Protein AF-X1UXB8-F1 (afdb_monomer_lite)

Sequence (138 aa):
AEVEKIQAKAIVIGASMRDEVSLEVIVKLAKKKTILAADVQSFIRVNDNGKLIPKEWPEKQSILSHLDILKTDAVEAELLFGKCDLYTAAKKMHDLGPQEVVITHRDGLLVYADGNFYEEKFFPKEIIGRSGRGDTCI

Foldseek 3Di:
DVCQPDDDQEDEAEDQEEPPQDPVNLVNVLPDNHAYEYELNHAQWDDDPNDTDGDDHPCLLVRLQSHQEYEYEPVSLCVHPNDDDPVVSQVVSVVSHHQKYWYDYDFWIWIDHPNDIDTDGDDDPDDPPPPCPRVVVD

pLDDT: mean 94.64, std 4.27, range [61.22, 98.75]

InterPro domains:
  IPR011611 Carbohydrate kinase PfkB [PF00294] (39-136)
  IPR029056 Ribokinase-like [G3DSA:3.40.1190.20] (1-138)
  IPR029056 Ribokinase-like [SSF53613] (7-137)

Secondary structure (DSSP, 8-state):
-TTTT---SEEEE--SSTTSS-HHHHHHHHTSSSEEEEETHHHHEEEETTEEEE---TTHHHHHTT-SEEEEEHHHHHHHH-S--HHHHHHHHHTTS-SEEEEE-SSEEEEEETTEEEEEE---SSSS--TTHHHHH-

Organism: NCBI:txid412755

Radius of gyration: 15.04 Å; chains: 1; bounding box: 36×34×43 Å

Structure (mmCIF, N/CA/C/O backbone):
data_AF-X1UXB8-F1
#
_entry.id   AF-X1UXB8-F1
#
loop_
_atom_site.group_PDB
_atom_site.id
_atom_site.type_symbol
_atom_site.label_atom_id
_atom_site.label_alt_id
_atom_site.label_comp_id
_atom_site.label_asym_id
_atom_site.label_entity_id
_atom_site.label_seq_id
_atom_site.pdbx_PDB_ins_code
_atom_site.Cartn_x
_atom_site.Cartn_y
_atom_site.Cartn_z
_atom_site.occupancy
_atom_site.B_iso_or_equiv
_atom_site.auth_seq_id
_atom_site.auth_comp_id
_atom_site.auth_asym_id
_atom_site.auth_atom_id
_atom_site.pdbx_PDB_model_num
ATOM 1 N N . ALA A 1 1 ? -11.473 17.453 16.205 1.00 61.22 1 ALA A N 1
ATOM 2 C CA . ALA A 1 1 ? -10.171 17.053 15.604 1.00 61.22 1 ALA A CA 1
ATOM 3 C C . ALA A 1 1 ? -10.265 17.084 14.074 1.00 61.22 1 ALA A C 1
ATOM 5 O O . ALA A 1 1 ? -11.371 16.929 13.575 1.00 61.22 1 ALA A O 1
ATOM 6 N N . GLU A 1 2 ? -9.166 17.293 13.336 1.00 79.94 2 GLU A N 1
ATOM 7 C CA . GLU A 1 2 ? -9.147 17.625 11.886 1.00 79.94 2 GLU A CA 1
ATOM 8 C C . GLU A 1 2 ? -10.072 16.778 10.992 1.00 79.94 2 GLU A C 1
ATOM 10 O O . GLU A 1 2 ? -10.748 17.320 10.124 1.00 79.94 2 GLU A O 1
ATOM 15 N N . VAL A 1 3 ? -10.189 15.471 11.252 1.00 92.12 3 VAL A N 1
ATOM 16 C CA . VAL A 1 3 ? -10.997 14.537 10.439 1.00 92.12 3 VAL A CA 1
ATOM 17 C C . VAL A 1 3 ? -12.364 14.175 11.035 1.00 92.12 3 VAL A C 1
ATOM 19 O O . VAL A 1 3 ? -13.089 13.329 10.513 1.00 92.12 3 VAL A O 1
ATOM 22 N N . GLU A 1 4 ? -12.748 14.790 12.151 1.00 90.19 4 GLU A N 1
ATOM 23 C CA . GLU A 1 4 ? -13.942 14.407 12.915 1.00 90.19 4 GLU A CA 1
ATOM 24 C C . GLU A 1 4 ? -15.227 14.551 12.095 1.00 90.19 4 GLU A C 1
ATOM 26 O O . GLU A 1 4 ? -16.044 13.628 12.063 1.00 90.19 4 GLU A O 1
ATOM 31 N N . LYS A 1 5 ? -15.353 15.659 11.360 1.00 93.75 5 LYS A N 1
ATOM 32 C CA . LYS A 1 5 ? -16.526 15.973 10.533 1.00 93.75 5 LYS A CA 1
ATOM 33 C C . LYS A 1 5 ? -16.502 15.315 9.148 1.00 93.75 5 LYS A C 1
ATOM 35 O O . LYS A 1 5 ? -17.479 15.439 8.419 1.00 93.75 5 LYS A O 1
ATOM 40 N N . ILE A 1 6 ? -15.423 14.616 8.783 1.00 93.81 6 ILE A N 1
ATOM 41 C CA . ILE A 1 6 ? -15.340 13.919 7.495 1.00 93.81 6 ILE A CA 1
ATOM 42 C C . ILE A 1 6 ? -16.280 12.712 7.517 1.00 93.81 6 ILE A C 1
ATOM 44 O O . ILE A 1 6 ? -16.225 11.875 8.427 1.00 93.81 6 ILE A O 1
ATOM 48 N N . GLN A 1 7 ? -17.136 12.637 6.500 1.00 94.38 7 GLN A N 1
ATOM 49 C CA . GLN A 1 7 ? -18.017 11.511 6.219 1.00 94.38 7 GLN A CA 1
ATOM 50 C C . GLN A 1 7 ? -17.860 11.137 4.748 1.00 94.38 7 GLN A C 1
ATOM 52 O O . GLN A 1 7 ? -18.127 11.947 3.864 1.00 94.38 7 GLN A O 1
ATOM 57 N N . ALA A 1 8 ? -17.417 9.913 4.499 1.00 96.88 8 ALA A N 1
ATOM 58 C CA . ALA A 1 8 ? -17.260 9.362 3.165 1.00 96.88 8 ALA A CA 1
ATOM 59 C C . ALA A 1 8 ? -17.489 7.849 3.221 1.00 96.88 8 ALA A C 1
ATOM 61 O O . ALA A 1 8 ? -17.392 7.243 4.288 1.00 96.88 8 ALA A O 1
ATOM 62 N N . LYS A 1 9 ? -17.821 7.252 2.072 1.00 97.81 9 LYS A N 1
ATOM 63 C CA . LYS A 1 9 ? -17.899 5.788 1.942 1.00 97.81 9 LYS A CA 1
ATOM 64 C C . LYS A 1 9 ? -16.512 5.153 1.858 1.00 97.81 9 LYS A C 1
ATOM 66 O O . LYS A 1 9 ? -16.337 4.033 2.323 1.00 97.81 9 LYS A O 1
ATOM 71 N N . ALA A 1 10 ? -15.568 5.870 1.256 1.00 97.75 10 ALA A N 1
ATOM 72 C CA . ALA A 1 10 ? -14.177 5.484 1.113 1.00 97.75 10 ALA A CA 1
ATOM 73 C C . ALA A 1 10 ? -13.287 6.714 1.319 1.00 97.75 10 ALA A C 1
ATOM 75 O O . ALA A 1 10 ? -13.676 7.831 0.962 1.00 97.75 10 ALA A O 1
ATOM 76 N N . ILE A 1 11 ? -12.112 6.506 1.903 1.00 97.75 11 ILE A N 1
ATOM 77 C CA . ILE A 1 11 ? -11.088 7.524 2.131 1.00 97.75 11 ILE A CA 1
ATOM 78 C C . ILE A 1 11 ? -9.751 6.931 1.703 1.00 97.75 11 ILE A C 1
ATOM 80 O O . ILE A 1 11 ? -9.406 5.830 2.125 1.00 97.75 11 ILE A O 1
ATOM 84 N N . VAL A 1 12 ? -9.001 7.677 0.894 1.00 97.56 12 VAL A N 1
ATOM 85 C CA . VAL A 1 12 ? -7.673 7.280 0.420 1.00 97.56 12 VAL A CA 1
ATOM 86 C C . VAL A 1 12 ? -6.617 8.166 1.070 1.00 97.56 12 VAL A C 1
ATOM 88 O O . VAL A 1 12 ? -6.668 9.392 0.962 1.00 97.56 12 VAL A O 1
ATOM 91 N N . ILE A 1 13 ? -5.650 7.543 1.739 1.00 96.62 13 ILE A N 1
ATOM 92 C CA . ILE A 1 13 ? -4.433 8.186 2.231 1.00 96.62 13 ILE A CA 1
ATOM 93 C C . ILE A 1 13 ? -3.374 8.075 1.127 1.00 96.62 13 ILE A C 1
ATOM 95 O O . ILE A 1 13 ? -2.689 7.061 1.003 1.00 96.62 13 ILE A O 1
ATOM 99 N N . GLY A 1 14 ? -3.276 9.117 0.301 1.00 94.81 14 GLY A N 1
ATOM 100 C CA . GLY A 1 14 ? -2.289 9.241 -0.778 1.00 94.81 14 GLY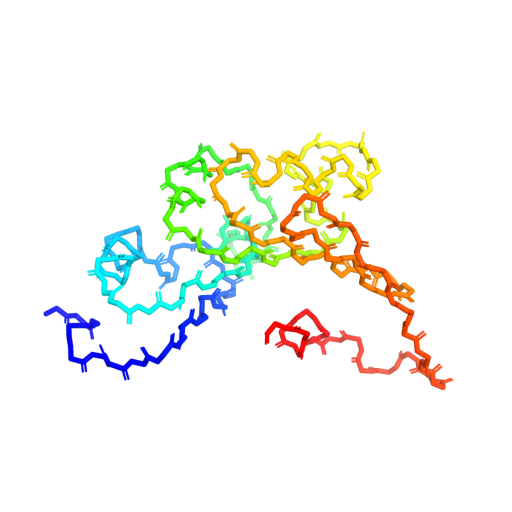 A CA 1
ATOM 101 C C . GLY A 1 14 ? -1.250 10.316 -0.468 1.00 94.81 14 GLY A C 1
ATOM 102 O O . GLY A 1 14 ? -1.154 11.308 -1.185 1.00 94.81 14 GLY A O 1
ATOM 103 N N . ALA A 1 15 ? -0.532 10.174 0.647 1.00 94.88 15 ALA A N 1
ATOM 104 C CA . ALA A 1 15 ? 0.493 11.135 1.032 1.00 94.88 15 ALA A CA 1
ATOM 105 C C . ALA A 1 15 ? 1.747 11.009 0.146 1.00 94.88 15 ALA A C 1
ATOM 107 O O . ALA A 1 15 ? 2.102 9.942 -0.363 1.00 94.88 15 ALA A O 1
ATOM 108 N N . SER A 1 16 ? 2.450 12.125 -0.024 1.00 93.06 16 SER A N 1
ATOM 109 C CA . SER A 1 16 ? 3.713 12.185 -0.761 1.00 93.06 16 SER A CA 1
ATOM 110 C C . SER A 1 16 ? 4.887 11.641 0.056 1.00 93.06 16 SER A C 1
ATOM 112 O O . SER A 1 16 ? 5.874 11.170 -0.520 1.00 93.06 16 SER A O 1
ATOM 114 N N . MET A 1 17 ? 4.796 11.711 1.388 1.00 93.75 17 MET A N 1
ATOM 115 C CA . MET A 1 17 ? 5.826 11.235 2.311 1.00 93.75 17 MET A CA 1
ATOM 116 C C . MET A 1 17 ? 5.264 10.871 3.694 1.00 93.75 17 MET A C 1
ATOM 118 O O . MET A 1 17 ? 4.171 11.290 4.075 1.00 93.75 17 MET A O 1
ATOM 122 N N . ARG A 1 18 ? 6.063 10.120 4.459 1.00 93.19 18 ARG A N 1
ATOM 123 C CA . ARG A 1 18 ? 5.842 9.792 5.871 1.00 93.19 18 ARG A CA 1
ATOM 124 C C . ARG A 1 18 ? 5.621 11.066 6.684 1.00 93.19 18 ARG A C 1
ATOM 126 O O . ARG A 1 18 ? 6.233 12.097 6.416 1.00 93.19 18 ARG A O 1
ATOM 133 N N . ASP A 1 19 ? 4.759 10.948 7.687 1.00 89.56 19 ASP A N 1
ATOM 134 C CA . ASP A 1 19 ? 4.391 11.989 8.652 1.00 89.56 19 ASP A CA 1
ATOM 135 C C . ASP A 1 19 ? 3.504 13.127 8.110 1.00 89.56 19 ASP A C 1
ATOM 137 O O . ASP A 1 19 ? 3.054 13.956 8.899 1.00 89.56 19 ASP A O 1
ATOM 141 N N . GLU A 1 20 ? 3.140 13.137 6.817 1.00 94.50 20 GLU A N 1
ATOM 142 C CA . GLU A 1 20 ? 2.085 14.039 6.308 1.00 94.50 20 GLU A CA 1
ATOM 143 C C . GLU A 1 20 ? 0.700 13.695 6.875 1.00 94.50 20 GLU A C 1
ATOM 145 O O . GLU A 1 20 ? -0.126 14.581 7.091 1.00 94.50 20 GLU A O 1
ATOM 150 N N . VAL A 1 21 ? 0.447 12.410 7.147 1.00 94.00 21 VAL A N 1
ATOM 151 C CA . VAL A 1 21 ? -0.763 11.931 7.826 1.00 94.00 21 VAL A CA 1
ATOM 152 C C . VAL A 1 21 ? -0.347 11.129 9.051 1.00 94.00 21 VAL A C 1
ATOM 154 O O . VAL A 1 21 ? 0.259 10.064 8.941 1.00 94.00 21 VAL A O 1
ATOM 157 N N . SER A 1 22 ? -0.668 11.643 10.239 1.00 91.62 22 SER A N 1
ATOM 158 C CA . SER A 1 22 ? -0.260 11.020 11.499 1.00 91.62 22 SER A CA 1
ATOM 159 C C . SER A 1 22 ? -1.029 9.727 11.788 1.00 91.62 22 SER A C 1
ATOM 161 O O . SER A 1 22 ? -2.198 9.579 11.423 1.00 91.62 22 SER A O 1
ATOM 163 N N . LEU A 1 23 ? -0.412 8.811 12.544 1.00 90.19 23 LEU A N 1
ATOM 164 C CA . LEU A 1 23 ? -1.076 7.592 13.023 1.00 90.19 23 LEU A CA 1
ATOM 165 C C . LEU A 1 23 ? -2.376 7.902 13.785 1.00 90.19 23 LEU A C 1
ATOM 167 O O . LEU A 1 23 ? -3.358 7.179 13.654 1.00 90.19 23 LEU A O 1
ATOM 171 N N . GLU A 1 24 ? -2.419 8.999 14.546 1.00 92.56 24 GLU A N 1
ATOM 172 C CA . GLU A 1 24 ? -3.628 9.419 15.260 1.00 92.56 24 GLU A CA 1
ATOM 173 C C . GLU A 1 24 ? -4.791 9.713 14.297 1.00 92.56 24 GLU A C 1
ATOM 175 O O . GLU A 1 24 ? -5.936 9.345 14.577 1.00 92.56 24 GLU A O 1
ATOM 180 N N . VAL A 1 25 ? -4.511 10.346 13.152 1.00 94.69 25 VAL A N 1
ATOM 181 C CA . VAL A 1 25 ? -5.511 10.587 12.103 1.00 94.69 25 VAL A CA 1
ATOM 182 C C . VAL A 1 25 ? -5.984 9.263 11.509 1.00 94.69 25 VAL A C 1
ATOM 184 O O . VAL A 1 25 ? -7.192 9.043 11.437 1.00 94.69 25 VAL A O 1
ATOM 187 N N . ILE A 1 26 ? -5.064 8.357 11.168 1.00 94.62 26 ILE A N 1
ATOM 188 C CA . ILE A 1 26 ? -5.386 7.034 10.605 1.00 94.62 26 ILE A CA 1
ATOM 189 C C . ILE A 1 26 ? -6.288 6.245 11.562 1.00 94.62 26 ILE A C 1
ATOM 191 O O . ILE A 1 26 ? -7.359 5.789 11.170 1.00 94.62 26 ILE A O 1
ATOM 195 N N . VAL A 1 27 ? -5.930 6.178 12.848 1.00 94.12 27 VAL A N 1
ATOM 196 C CA . VAL A 1 27 ? -6.723 5.499 13.887 1.00 94.12 27 VAL A CA 1
ATOM 197 C C . VAL A 1 27 ? -8.108 6.134 14.050 1.00 94.12 27 VAL A C 1
ATOM 199 O O . VAL A 1 27 ? -9.093 5.434 14.290 1.00 94.12 27 VAL A O 1
ATOM 202 N N . LYS A 1 28 ? -8.228 7.463 13.935 1.00 95.31 28 LYS A N 1
ATOM 203 C CA . LYS A 1 28 ? -9.533 8.146 13.979 1.00 95.31 28 LYS A CA 1
ATOM 204 C C . LYS A 1 28 ? -10.387 7.841 12.751 1.00 95.31 28 LYS A C 1
ATOM 206 O O . LYS A 1 28 ? -11.602 7.713 12.898 1.00 95.31 28 LYS A O 1
ATOM 211 N N . LEU A 1 29 ? -9.778 7.735 11.571 1.00 96.19 29 LEU A N 1
ATOM 212 C CA . LEU A 1 29 ? -10.468 7.365 10.336 1.00 96.19 29 LEU A CA 1
ATOM 213 C C . LEU A 1 29 ? -10.934 5.906 10.373 1.00 96.19 29 LEU A C 1
ATOM 215 O O . LEU A 1 29 ? -12.098 5.654 10.081 1.00 96.19 29 LEU A O 1
ATOM 219 N N . ALA A 1 30 ? -10.093 4.984 10.846 1.00 95.00 30 ALA A N 1
ATOM 220 C CA . ALA A 1 30 ? -10.406 3.556 10.961 1.00 95.00 30 ALA A CA 1
ATOM 221 C C . ALA A 1 30 ? -11.571 3.246 11.924 1.00 95.00 30 ALA A C 1
ATOM 223 O O . ALA A 1 30 ? -12.219 2.212 11.823 1.00 95.00 30 ALA A O 1
ATOM 224 N N . LYS A 1 31 ? -11.885 4.153 12.862 1.00 94.94 31 LYS A N 1
ATOM 225 C CA . LYS A 1 31 ? -13.066 4.041 13.743 1.00 94.94 31 LYS A CA 1
ATOM 226 C C . LYS A 1 31 ? -14.383 4.404 13.053 1.00 94.94 31 LYS A C 1
ATOM 228 O O . LYS A 1 31 ? -15.450 4.217 13.638 1.00 94.94 31 LYS A O 1
ATOM 233 N N . LYS A 1 32 ? -14.334 4.997 11.859 1.00 95.25 32 LYS A N 1
ATOM 234 C CA . LYS A 1 32 ? -15.525 5.373 11.092 1.00 95.25 32 LYS A CA 1
ATOM 235 C C . LYS A 1 32 ? -15.984 4.187 10.250 1.00 95.25 32 LYS A C 1
ATOM 237 O O . LYS A 1 32 ? -15.197 3.341 9.855 1.00 95.25 32 LYS A O 1
ATOM 242 N N . LYS A 1 33 ? -17.273 4.167 9.912 1.00 95.81 33 LYS A N 1
ATOM 243 C CA . LYS A 1 33 ? -17.826 3.222 8.936 1.00 95.81 33 LYS A CA 1
ATOM 244 C C . LYS A 1 33 ? -17.481 3.685 7.512 1.00 95.81 33 LYS A C 1
ATOM 246 O O . LYS A 1 33 ? -18.328 4.261 6.834 1.00 95.81 33 LYS A O 1
ATOM 251 N N . THR A 1 34 ? -16.230 3.487 7.111 1.00 97.12 34 THR A N 1
ATOM 252 C CA . THR A 1 34 ? -15.663 3.839 5.801 1.00 97.12 34 THR A CA 1
ATOM 253 C C . THR A 1 34 ? -14.724 2.728 5.351 1.00 97.12 34 THR A C 1
ATOM 255 O O . THR A 1 34 ? -14.183 2.029 6.197 1.00 97.12 34 THR A O 1
ATOM 258 N N . ILE A 1 35 ? -14.499 2.617 4.046 1.00 98.31 35 ILE A N 1
ATOM 259 C CA . ILE A 1 35 ? -13.326 1.927 3.507 1.00 98.31 35 ILE A CA 1
ATOM 260 C C . ILE A 1 35 ? -12.127 2.860 3.690 1.00 98.31 35 ILE A C 1
ATOM 262 O O . ILE A 1 35 ? -12.223 4.047 3.350 1.00 98.31 35 ILE A O 1
ATOM 266 N N . LEU A 1 36 ? -11.029 2.356 4.239 1.00 98.00 36 LEU A N 1
ATOM 267 C CA . LEU A 1 36 ? -9.783 3.093 4.393 1.00 98.00 36 LEU A CA 1
ATOM 268 C C . LEU A 1 36 ? -8.691 2.463 3.530 1.00 98.00 36 LEU A C 1
ATOM 270 O O . LEU A 1 36 ? -8.229 1.355 3.794 1.00 98.00 36 LEU A O 1
ATOM 274 N N . ALA A 1 37 ? -8.272 3.197 2.505 1.00 98.38 37 ALA A N 1
ATOM 275 C CA . ALA A 1 37 ? -7.191 2.808 1.616 1.00 98.38 37 ALA A CA 1
ATOM 276 C C . ALA A 1 37 ? -5.946 3.660 1.870 1.00 98.38 37 ALA A C 1
ATOM 278 O O . ALA A 1 37 ? -6.054 4.817 2.290 1.00 98.38 37 ALA A O 1
ATOM 279 N N . ALA A 1 38 ? -4.766 3.126 1.571 1.00 97.75 38 ALA A N 1
ATOM 280 C CA . ALA A 1 38 ? -3.545 3.923 1.534 1.00 97.75 38 ALA A CA 1
ATOM 281 C C . ALA A 1 38 ? -2.580 3.452 0.446 1.00 97.75 38 ALA A C 1
ATOM 283 O O . ALA A 1 38 ? -2.543 2.267 0.111 1.00 97.75 38 ALA A O 1
ATOM 284 N N . ASP A 1 39 ? -1.754 4.375 -0.046 1.00 97.44 39 ASP A N 1
ATOM 285 C CA . ASP A 1 39 ? -0.564 4.032 -0.826 1.00 97.44 39 ASP A CA 1
ATOM 286 C C . ASP A 1 39 ? 0.651 3.895 0.113 1.00 97.44 39 ASP A C 1
ATOM 288 O O . ASP A 1 39 ? 0.889 4.766 0.957 1.00 97.44 39 ASP A O 1
ATOM 292 N N . VAL A 1 40 ? 1.427 2.812 -0.030 1.00 96.44 40 VAL A N 1
ATOM 293 C CA . VAL A 1 40 ? 2.683 2.541 0.695 1.00 96.44 40 VAL A CA 1
ATOM 294 C C . VAL A 1 40 ? 3.641 3.731 0.649 1.00 96.44 40 VAL A C 1
ATOM 296 O O . VAL A 1 40 ? 4.346 3.985 1.634 1.00 96.44 40 VAL A O 1
ATOM 299 N N . GLN A 1 41 ? 3.635 4.496 -0.445 1.00 94.88 41 GLN A N 1
ATOM 300 C CA . GLN A 1 41 ? 4.413 5.718 -0.611 1.00 94.88 41 GLN A CA 1
ATOM 301 C C . GLN A 1 41 ? 4.271 6.680 0.580 1.00 94.88 41 GLN A C 1
ATOM 303 O O . GLN A 1 41 ? 5.268 7.261 1.028 1.00 94.88 41 GLN A O 1
ATOM 308 N N . SER A 1 42 ? 3.055 6.772 1.129 1.00 95.25 42 SER A N 1
ATOM 309 C CA . SER A 1 42 ? 2.686 7.590 2.291 1.00 95.25 42 SER A CA 1
ATOM 310 C C . SER A 1 42 ? 3.514 7.283 3.532 1.00 95.25 42 SER A C 1
ATOM 312 O O . SER A 1 42 ? 3.537 8.071 4.470 1.00 95.25 42 SER A O 1
ATOM 314 N N . PHE A 1 43 ? 4.168 6.124 3.568 1.00 95.19 43 PHE A N 1
ATOM 315 C CA . PHE A 1 43 ? 4.862 5.633 4.744 1.00 95.19 43 PHE A CA 1
ATOM 316 C C . PHE A 1 43 ? 6.323 5.319 4.495 1.00 95.19 43 PHE A C 1
ATOM 318 O O . PHE A 1 43 ? 7.084 5.320 5.447 1.00 95.19 43 PHE A O 1
ATOM 325 N N . ILE A 1 44 ? 6.774 5.045 3.274 1.00 94.75 44 ILE A N 1
ATOM 326 C CA . ILE A 1 44 ? 8.184 4.676 3.053 1.00 94.75 44 ILE A CA 1
ATOM 327 C C . ILE A 1 44 ? 9.063 5.854 2.635 1.00 94.75 44 ILE A C 1
ATOM 329 O O . ILE A 1 44 ? 10.275 5.787 2.828 1.00 94.75 44 ILE A O 1
ATOM 333 N N . ARG A 1 45 ? 8.501 6.934 2.077 1.00 95.00 45 ARG A N 1
ATOM 334 C CA . ARG A 1 45 ? 9.291 8.096 1.644 1.00 95.00 45 ARG A CA 1
ATOM 335 C C . ARG A 1 45 ? 9.491 9.053 2.805 1.00 95.00 45 ARG A C 1
ATOM 337 O O . ARG A 1 45 ? 8.527 9.449 3.439 1.00 95.00 45 ARG A O 1
ATOM 344 N N . VAL A 1 46 ? 10.724 9.467 3.055 1.00 94.81 46 VAL A N 1
ATOM 345 C CA . VAL A 1 46 ? 11.045 10.517 4.030 1.00 94.81 46 VAL A CA 1
ATOM 346 C C . VAL A 1 46 ? 11.783 11.652 3.340 1.00 94.81 46 VAL A C 1
ATOM 348 O O . VAL A 1 46 ? 12.513 11.425 2.371 1.00 94.81 46 VAL A O 1
ATOM 351 N N . ASN A 1 47 ? 11.615 12.867 3.851 1.00 94.50 47 ASN A N 1
ATOM 352 C CA . ASN A 1 47 ? 12.400 14.011 3.418 1.00 94.50 47 ASN A CA 1
ATOM 353 C C . ASN A 1 47 ? 13.785 13.975 4.080 1.00 94.50 47 ASN A C 1
ATOM 355 O O . ASN A 1 47 ? 13.912 14.129 5.292 1.00 94.50 47 ASN A O 1
ATOM 359 N N . ASP A 1 48 ? 14.816 13.776 3.267 1.00 94.12 48 ASP A N 1
ATOM 360 C CA . ASP A 1 48 ? 16.218 13.900 3.637 1.00 94.12 48 ASP A CA 1
ATOM 361 C C . ASP A 1 48 ? 16.810 15.113 2.910 1.00 94.12 48 ASP A C 1
ATOM 363 O O . ASP A 1 48 ? 17.158 15.049 1.731 1.00 94.12 48 ASP A O 1
ATOM 367 N N . ASN A 1 49 ? 16.864 16.253 3.604 1.00 93.56 49 ASN A N 1
ATOM 368 C CA . ASN A 1 49 ? 17.434 17.511 3.101 1.00 93.56 49 ASN A CA 1
ATOM 369 C C . ASN A 1 49 ? 16.866 17.973 1.741 1.00 93.56 49 ASN A C 1
ATOM 371 O O . ASN A 1 49 ? 17.601 18.393 0.849 1.00 93.56 49 ASN A O 1
ATOM 375 N N . GLY A 1 50 ? 15.545 17.892 1.571 1.00 92.12 50 GLY A N 1
ATOM 376 C CA . GLY A 1 50 ? 14.839 18.276 0.343 1.00 92.12 50 GLY A CA 1
ATOM 377 C C . GLY A 1 50 ? 14.736 17.156 -0.695 1.00 92.12 50 GLY A C 1
ATOM 378 O O . GLY A 1 50 ? 14.129 17.353 -1.747 1.00 92.12 50 GLY A O 1
ATOM 379 N N . LYS A 1 51 ? 15.291 15.972 -0.412 1.00 93.19 51 LYS A N 1
ATOM 380 C CA . LYS A 1 51 ? 15.188 14.792 -1.270 1.00 93.19 51 LYS A CA 1
ATOM 381 C C . LYS A 1 51 ? 14.297 13.740 -0.624 1.00 93.19 51 LYS A C 1
ATOM 383 O O . LYS A 1 51 ? 14.527 13.327 0.505 1.00 93.19 51 LYS A O 1
ATOM 388 N N . LEU A 1 52 ? 13.312 13.248 -1.371 1.00 93.06 52 LEU A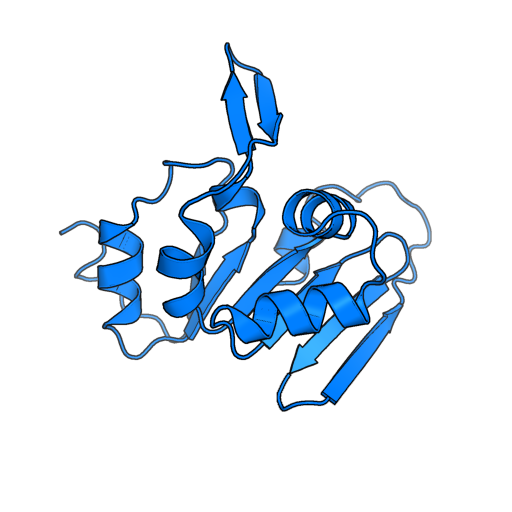 N 1
ATOM 389 C CA . LEU A 1 52 ? 12.503 12.115 -0.930 1.00 93.06 52 LEU A CA 1
ATOM 390 C C . LEU A 1 52 ? 13.269 10.812 -1.157 1.00 93.06 52 LEU A C 1
ATOM 392 O O . LEU A 1 52 ? 13.533 10.441 -2.304 1.00 93.06 52 LEU A O 1
ATOM 396 N N . ILE A 1 53 ? 13.608 10.124 -0.070 1.00 93.94 53 ILE A N 1
ATOM 397 C CA . ILE A 1 53 ? 14.295 8.830 -0.100 1.00 93.94 53 ILE A CA 1
ATOM 398 C C . ILE A 1 53 ? 13.437 7.749 0.565 1.00 93.94 53 ILE A C 1
ATOM 400 O O . ILE A 1 53 ? 12.717 8.051 1.518 1.00 93.94 53 ILE A O 1
ATOM 404 N N . PRO A 1 54 ? 13.495 6.495 0.092 1.00 92.50 54 PRO A N 1
ATOM 405 C CA . PRO A 1 54 ? 12.874 5.390 0.803 1.00 92.50 54 PRO A CA 1
ATOM 406 C C . PRO A 1 54 ? 13.629 5.112 2.110 1.00 92.50 54 PRO A C 1
ATOM 408 O O . PRO A 1 54 ? 14.862 5.106 2.134 1.00 92.50 54 PRO A O 1
ATOM 411 N N . LYS A 1 55 ? 12.897 4.853 3.192 1.00 91.94 55 LYS A N 1
ATOM 412 C CA . LYS A 1 55 ? 13.429 4.347 4.460 1.00 91.94 55 LYS A CA 1
ATOM 413 C C . LYS A 1 55 ? 12.601 3.186 4.978 1.00 91.94 55 LYS A C 1
ATOM 415 O O . LYS A 1 55 ? 11.411 3.071 4.690 1.00 91.94 55 LYS A O 1
ATOM 420 N N . GLU A 1 56 ? 13.248 2.356 5.792 1.00 88.94 56 GLU A N 1
ATOM 421 C CA . GLU A 1 56 ? 12.583 1.283 6.522 1.00 88.94 56 GLU A CA 1
ATOM 422 C C . GLU A 1 56 ? 11.364 1.804 7.282 1.00 88.94 56 GLU A C 1
ATOM 424 O O . GLU A 1 56 ? 11.341 2.940 7.772 1.00 88.94 56 GLU A O 1
ATOM 429 N N . TRP A 1 57 ? 10.343 0.957 7.374 1.00 90.94 57 TRP A N 1
ATOM 430 C CA . TRP A 1 57 ? 9.075 1.266 8.020 1.00 90.94 57 TRP A CA 1
ATOM 431 C C . TRP A 1 57 ? 8.798 0.277 9.163 1.00 90.94 57 TRP A C 1
ATOM 433 O O . TRP A 1 57 ? 8.105 -0.725 8.962 1.00 90.94 57 TRP A O 1
ATOM 443 N N . PRO A 1 58 ? 9.375 0.515 10.355 1.00 86.62 58 PRO A N 1
ATOM 444 C CA . PRO A 1 58 ? 9.171 -0.339 11.523 1.00 86.62 58 PRO A CA 1
ATOM 445 C C . PRO A 1 58 ? 7.705 -0.416 11.968 1.00 86.62 58 PRO A C 1
ATOM 447 O O . PRO A 1 58 ? 7.230 -1.474 12.371 1.00 86.62 58 PRO A O 1
ATOM 450 N N . GLU A 1 59 ? 6.963 0.686 11.850 1.00 87.19 59 GLU A N 1
ATOM 451 C CA . GLU A 1 59 ? 5.582 0.824 12.324 1.00 87.19 59 GLU A CA 1
ATOM 452 C C . GLU A 1 59 ? 4.542 0.207 11.374 1.00 87.19 59 GLU A C 1
ATOM 454 O O . GLU A 1 59 ? 3.339 0.329 11.618 1.00 87.19 59 GLU A O 1
ATOM 459 N N . LYS A 1 60 ? 4.982 -0.466 10.298 1.00 91.62 60 LYS A N 1
ATOM 460 C CA . LYS A 1 60 ? 4.104 -1.002 9.248 1.00 91.62 60 LYS A CA 1
ATOM 461 C C . LYS A 1 60 ? 2.967 -1.855 9.786 1.00 91.62 60 LYS A C 1
ATOM 463 O O . LYS A 1 60 ? 1.831 -1.649 9.390 1.00 91.62 60 LYS A O 1
ATOM 468 N N . GLN A 1 61 ? 3.234 -2.747 10.738 1.00 92.00 61 GLN A N 1
ATOM 469 C CA . GLN A 1 61 ? 2.197 -3.610 11.309 1.00 92.00 61 GLN A CA 1
ATOM 470 C C . GLN A 1 61 ? 1.075 -2.791 11.967 1.00 92.00 61 GLN A C 1
ATOM 472 O O . GLN A 1 61 ? -0.107 -3.042 11.738 1.00 92.00 61 GLN A O 1
ATOM 477 N N . SER A 1 62 ? 1.448 -1.791 12.769 1.00 89.88 62 SER A N 1
ATOM 478 C CA . SER A 1 62 ? 0.497 -0.961 13.509 1.00 89.88 62 SER A CA 1
ATOM 479 C C . SER A 1 62 ? -0.383 -0.133 12.580 1.00 89.88 62 SER A C 1
ATOM 481 O O . SER A 1 62 ? -1.554 0.058 12.872 1.00 89.88 62 SER A O 1
ATOM 483 N N . ILE A 1 63 ? 0.151 0.337 11.451 1.00 92.81 63 ILE A N 1
ATOM 484 C CA . ILE A 1 63 ? -0.623 1.119 10.479 1.00 92.81 63 ILE A CA 1
ATOM 485 C C . ILE A 1 63 ? -1.454 0.214 9.569 1.00 92.81 63 ILE A C 1
ATOM 487 O O . ILE A 1 63 ? -2.642 0.462 9.392 1.00 92.81 63 ILE A O 1
ATOM 491 N N . LEU A 1 64 ? -0.853 -0.836 9.005 1.00 95.12 64 LEU A N 1
ATOM 492 C CA . LEU A 1 64 ? -1.507 -1.699 8.020 1.00 95.12 64 LEU A CA 1
ATOM 493 C C . LEU A 1 64 ? -2.711 -2.445 8.601 1.00 95.12 64 LEU A C 1
ATOM 495 O O . LEU A 1 64 ? -3.700 -2.620 7.899 1.00 95.12 64 LEU A O 1
ATOM 499 N N . SER A 1 65 ? -2.684 -2.784 9.894 1.00 95.50 65 SER A N 1
ATOM 500 C CA . SER A 1 65 ? -3.826 -3.396 10.593 1.00 95.50 65 SER A CA 1
ATOM 501 C C . SER A 1 65 ? -5.078 -2.510 10.688 1.00 95.50 65 SER A C 1
ATOM 503 O O . SER A 1 65 ? -6.136 -2.987 11.095 1.00 95.50 65 SER A O 1
ATOM 505 N N . HIS A 1 66 ? -4.979 -1.229 10.321 1.00 96.31 66 HIS A N 1
ATOM 506 C CA . HIS A 1 66 ? -6.103 -0.294 10.270 1.00 96.31 66 HIS A CA 1
ATOM 507 C C . HIS A 1 66 ? -6.658 -0.055 8.862 1.00 96.31 66 HIS A C 1
ATOM 509 O O . HIS A 1 66 ? -7.638 0.676 8.732 1.00 96.31 66 HIS A O 1
ATOM 515 N N . LEU A 1 67 ? -6.024 -0.599 7.822 1.00 97.69 67 LEU A N 1
ATOM 516 C CA . LEU A 1 67 ? -6.407 -0.362 6.433 1.00 97.69 67 LEU A CA 1
ATOM 517 C C . LEU A 1 67 ? -7.250 -1.517 5.899 1.00 97.69 67 LEU A C 1
ATOM 519 O O . LEU A 1 67 ? -6.990 -2.678 6.204 1.00 97.69 67 LEU A O 1
ATOM 523 N N . ASP A 1 68 ? -8.209 -1.194 5.040 1.00 98.25 68 ASP A N 1
ATOM 524 C CA . ASP A 1 68 ? -8.960 -2.181 4.267 1.00 98.25 68 ASP A CA 1
ATOM 525 C C . ASP A 1 68 ? -8.230 -2.520 2.965 1.00 98.25 68 ASP A C 1
ATOM 527 O O . ASP A 1 68 ? -8.155 -3.686 2.582 1.00 98.25 68 ASP A O 1
ATOM 531 N N . ILE A 1 69 ? -7.657 -1.502 2.312 1.00 98.56 69 ILE A N 1
ATOM 532 C CA . ILE A 1 69 ? -6.989 -1.625 1.013 1.00 98.56 69 ILE A CA 1
ATOM 533 C C . ILE A 1 69 ? -5.582 -1.035 1.107 1.00 98.56 69 ILE A C 1
ATOM 535 O O . ILE A 1 69 ? -5.396 0.103 1.547 1.00 98.56 69 ILE A O 1
ATOM 539 N N . LEU A 1 70 ? -4.580 -1.783 0.652 1.00 98.44 70 LEU A N 1
ATOM 540 C CA . LEU A 1 70 ? -3.216 -1.283 0.515 1.00 98.44 70 LEU A CA 1
ATOM 541 C C . LEU A 1 70 ? -2.781 -1.303 -0.941 1.00 98.44 70 LEU A C 1
ATOM 543 O O . LEU A 1 70 ? -2.775 -2.343 -1.596 1.00 98.44 70 LEU A O 1
ATOM 547 N N . LYS A 1 71 ? -2.331 -0.155 -1.426 1.00 98.50 71 LYS A N 1
ATOM 548 C CA . LYS A 1 71 ? -1.738 -0.009 -2.747 1.00 98.50 71 LYS A CA 1
ATOM 549 C C . LYS A 1 71 ? -0.228 0.170 -2.622 1.00 98.50 71 LYS A C 1
ATOM 551 O O . LYS A 1 71 ? 0.259 0.918 -1.785 1.00 98.50 71 LYS A O 1
ATOM 556 N N . THR A 1 72 ? 0.522 -0.485 -3.498 1.00 97.88 72 THR A N 1
ATOM 557 C CA . THR A 1 72 ? 1.966 -0.296 -3.661 1.00 97.88 72 THR A CA 1
ATOM 558 C C . THR A 1 72 ? 2.384 -0.486 -5.120 1.00 97.88 72 THR A C 1
ATOM 560 O O . THR A 1 72 ? 1.580 -0.898 -5.963 1.00 97.88 72 THR A O 1
ATOM 563 N N . ASP A 1 73 ? 3.604 -0.109 -5.481 1.00 97.25 73 ASP A N 1
ATOM 564 C CA . ASP A 1 73 ? 4.222 -0.554 -6.728 1.00 97.25 73 ASP A CA 1
ATOM 565 C C . ASP A 1 73 ? 5.271 -1.659 -6.507 1.00 97.25 73 ASP A C 1
ATOM 567 O O . ASP A 1 73 ? 5.660 -1.968 -5.384 1.00 97.25 73 ASP A O 1
ATOM 571 N N . ALA A 1 74 ? 5.706 -2.308 -7.588 1.00 96.75 74 ALA A N 1
ATOM 572 C CA . ALA A 1 74 ? 6.666 -3.410 -7.503 1.00 96.75 74 ALA A CA 1
ATOM 573 C C . ALA A 1 74 ? 8.014 -3.026 -6.851 1.00 96.75 74 ALA A C 1
ATOM 575 O O . ALA A 1 74 ? 8.632 -3.868 -6.206 1.00 96.75 74 ALA A O 1
ATOM 576 N N . VAL A 1 75 ? 8.473 -1.778 -7.008 1.00 94.75 75 VAL A N 1
ATOM 577 C CA . VAL A 1 75 ? 9.729 -1.299 -6.404 1.00 94.75 75 VAL A CA 1
ATOM 578 C C . VAL A 1 75 ? 9.546 -1.131 -4.900 1.00 94.75 75 VAL A C 1
ATOM 580 O O . VAL A 1 75 ? 10.392 -1.547 -4.114 1.00 94.75 75 VAL A O 1
ATOM 583 N N . GLU A 1 76 ? 8.425 -0.554 -4.490 1.00 95.50 76 GLU A N 1
ATOM 584 C CA . GLU A 1 76 ? 8.070 -0.373 -3.084 1.00 95.50 76 GLU A CA 1
ATOM 585 C C . GLU A 1 76 ? 7.832 -1.708 -2.365 1.00 95.50 76 GLU A C 1
ATOM 587 O O . GLU A 1 76 ? 8.310 -1.903 -1.248 1.00 95.50 76 GLU A O 1
ATOM 592 N N . ALA A 1 77 ? 7.171 -2.662 -3.022 1.00 95.94 77 ALA A N 1
ATOM 593 C CA . ALA A 1 77 ? 6.986 -4.013 -2.501 1.00 95.94 77 ALA A CA 1
ATOM 594 C C . ALA A 1 77 ? 8.333 -4.716 -2.238 1.00 95.94 77 ALA A C 1
ATOM 596 O O . ALA A 1 77 ? 8.510 -5.348 -1.192 1.00 95.94 77 ALA A O 1
ATOM 597 N N . GLU A 1 78 ? 9.305 -4.564 -3.144 1.00 94.94 78 GLU A N 1
ATOM 598 C CA . GLU A 1 78 ? 10.664 -5.083 -2.952 1.00 94.94 78 GLU A CA 1
ATOM 599 C C . GLU A 1 78 ? 11.377 -4.389 -1.780 1.00 94.94 78 GLU A C 1
ATOM 601 O O . GLU A 1 78 ? 12.039 -5.056 -0.985 1.00 94.94 78 GLU A O 1
ATOM 606 N N . LEU A 1 79 ? 11.193 -3.076 -1.600 1.00 92.88 79 LEU A N 1
ATOM 607 C CA . LEU A 1 79 ? 11.729 -2.353 -0.439 1.00 92.88 79 LEU A CA 1
ATOM 608 C C . LEU A 1 79 ? 11.150 -2.867 0.891 1.00 92.88 79 LEU A C 1
ATOM 610 O O . LEU A 1 79 ? 11.853 -2.880 1.899 1.00 92.88 79 LEU A O 1
ATOM 614 N N . LEU A 1 80 ? 9.886 -3.301 0.910 1.00 92.44 80 LEU A N 1
ATOM 615 C CA . LEU A 1 80 ? 9.219 -3.780 2.125 1.00 92.44 80 LEU A CA 1
ATOM 616 C C . LEU A 1 80 ? 9.595 -5.210 2.528 1.00 92.44 80 LEU A C 1
ATOM 618 O O . LEU A 1 80 ? 9.616 -5.518 3.727 1.00 92.44 80 LEU A O 1
ATOM 622 N N . PHE A 1 81 ? 9.832 -6.091 1.552 1.00 92.75 81 PHE A N 1
ATOM 623 C CA . PHE A 1 81 ? 9.955 -7.538 1.787 1.00 92.75 81 PHE A CA 1
ATOM 624 C C . PHE A 1 81 ? 11.220 -8.174 1.210 1.00 92.75 81 PHE A C 1
ATOM 626 O O . PHE A 1 81 ? 11.395 -9.391 1.339 1.00 92.75 81 PHE A O 1
ATOM 633 N N . GLY A 1 82 ? 12.088 -7.374 0.594 1.00 93.12 82 GLY A N 1
ATOM 634 C CA . GLY A 1 82 ? 13.198 -7.853 -0.213 1.00 93.12 82 GLY A CA 1
ATOM 635 C C . GLY A 1 82 ? 12.726 -8.489 -1.520 1.00 93.12 82 GLY A C 1
ATOM 636 O O . GLY A 1 82 ? 11.541 -8.498 -1.865 1.00 93.12 82 GLY A O 1
ATOM 637 N N . LYS A 1 83 ? 13.681 -9.065 -2.253 1.00 93.56 83 LYS A N 1
ATOM 638 C CA . LYS A 1 83 ? 13.429 -9.695 -3.549 1.00 93.56 83 LYS A CA 1
ATOM 639 C C . LYS A 1 83 ? 12.493 -10.900 -3.406 1.00 93.56 83 LYS A C 1
ATOM 641 O O . LYS A 1 83 ? 12.896 -11.956 -2.920 1.00 93.56 83 LYS A O 1
ATOM 646 N N . CYS A 1 84 ? 11.256 -10.745 -3.863 1.00 94.81 84 CYS A N 1
ATOM 647 C CA . CYS A 1 84 ? 10.261 -11.807 -3.994 1.00 94.81 84 CYS A CA 1
ATOM 648 C C . CYS A 1 84 ? 9.319 -11.502 -5.165 1.00 94.81 84 CYS A C 1
ATOM 650 O O . CYS A 1 84 ? 9.334 -10.401 -5.714 1.00 94.81 84 CYS A O 1
ATOM 652 N N . ASP A 1 85 ? 8.544 -12.494 -5.595 1.00 97.19 85 ASP A N 1
ATOM 653 C CA . ASP A 1 85 ? 7.529 -12.295 -6.626 1.00 97.19 85 ASP A CA 1
ATOM 654 C C . ASP A 1 85 ? 6.318 -11.505 -6.088 1.00 97.19 85 ASP A C 1
ATOM 656 O O . ASP A 1 85 ? 6.085 -11.428 -4.877 1.00 97.19 85 ASP A O 1
ATOM 660 N N . LEU A 1 86 ? 5.529 -10.923 -6.999 1.00 97.81 86 LEU A N 1
ATOM 661 C CA . LEU A 1 86 ? 4.394 -10.064 -6.642 1.00 97.81 86 LEU A CA 1
ATOM 662 C C . LEU A 1 86 ? 3.304 -10.811 -5.859 1.00 97.81 86 LEU A C 1
ATOM 664 O O . LEU A 1 86 ? 2.666 -10.216 -4.995 1.00 97.81 86 LEU A O 1
ATOM 668 N N . TYR A 1 87 ? 3.117 -12.108 -6.111 1.00 98.44 87 TYR A N 1
ATOM 669 C CA . TYR A 1 87 ? 2.109 -12.921 -5.431 1.00 98.44 87 TYR A CA 1
ATOM 670 C C . TYR A 1 87 ? 2.500 -13.145 -3.968 1.00 98.44 87 TYR A C 1
ATOM 672 O O . TYR A 1 87 ? 1.677 -12.996 -3.063 1.00 98.44 8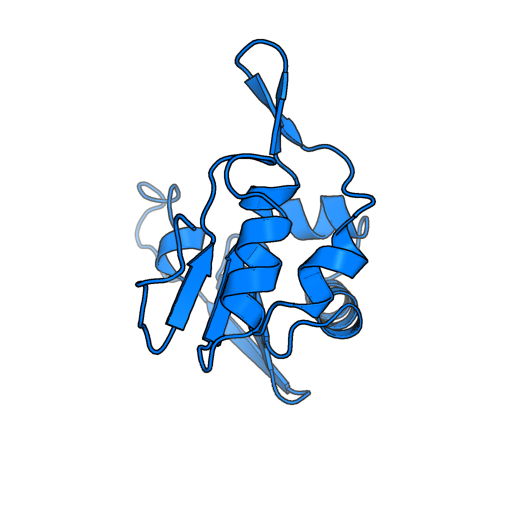7 TYR A O 1
ATOM 680 N N . THR A 1 88 ? 3.776 -13.446 -3.722 1.00 98.38 88 THR A N 1
ATOM 681 C CA . THR A 1 88 ? 4.343 -13.538 -2.375 1.00 98.38 88 THR A CA 1
ATOM 682 C C . THR A 1 88 ? 4.272 -12.195 -1.650 1.00 98.38 88 THR A C 1
ATOM 684 O O . THR A 1 88 ? 3.879 -12.156 -0.484 1.00 98.38 88 THR A O 1
ATOM 687 N N . ALA A 1 89 ? 4.618 -11.090 -2.319 1.00 98.00 89 ALA A N 1
ATOM 688 C CA . ALA A 1 89 ? 4.529 -9.755 -1.730 1.00 98.00 89 ALA A CA 1
ATOM 689 C C . ALA A 1 89 ? 3.083 -9.390 -1.348 1.00 98.00 89 ALA A C 1
ATOM 691 O O . ALA A 1 89 ? 2.852 -8.903 -0.242 1.00 98.00 89 ALA A O 1
ATOM 692 N N . ALA A 1 90 ? 2.109 -9.679 -2.218 1.00 98.44 90 ALA A N 1
ATOM 693 C CA . ALA A 1 90 ? 0.689 -9.435 -1.965 1.00 98.44 90 ALA A CA 1
ATOM 694 C C . ALA A 1 90 ? 0.179 -10.193 -0.734 1.00 98.44 90 ALA A C 1
ATOM 696 O O . ALA A 1 90 ? -0.429 -9.588 0.146 1.00 98.44 90 ALA A O 1
ATOM 697 N N . LYS A 1 91 ? 0.500 -11.490 -0.619 1.00 98.31 91 LYS A N 1
ATOM 698 C CA . LYS A 1 91 ? 0.142 -12.292 0.562 1.00 98.31 91 LYS A CA 1
ATOM 699 C C . LYS A 1 91 ? 0.778 -11.748 1.835 1.00 98.31 91 LYS A C 1
ATOM 701 O O . LYS A 1 91 ? 0.083 -11.547 2.819 1.00 98.31 91 LYS A O 1
ATOM 706 N N . LYS A 1 92 ? 2.076 -11.425 1.794 1.00 97.25 92 LYS A N 1
ATOM 707 C CA . LYS A 1 92 ? 2.766 -10.825 2.943 1.00 97.25 92 LYS A CA 1
ATOM 708 C C . LYS A 1 92 ? 2.127 -9.512 3.376 1.00 97.25 92 LYS A C 1
ATOM 710 O O . LYS A 1 92 ? 2.082 -9.262 4.567 1.00 97.25 92 LYS A O 1
ATOM 715 N N . MET A 1 93 ? 1.673 -8.668 2.448 1.00 97.38 93 MET A N 1
ATOM 716 C CA . MET A 1 93 ? 0.960 -7.433 2.793 1.00 97.38 93 MET A CA 1
ATOM 717 C C . MET A 1 93 ? -0.398 -7.722 3.415 1.00 97.38 93 MET A C 1
ATOM 719 O O . MET A 1 93 ? -0.704 -7.139 4.448 1.00 97.38 93 MET A O 1
ATOM 723 N N . HIS A 1 94 ? -1.165 -8.639 2.831 1.00 97.81 94 HIS A N 1
ATOM 724 C CA . HIS A 1 94 ? -2.456 -9.063 3.363 1.00 97.81 94 HIS A CA 1
ATOM 725 C C . HIS A 1 94 ? -2.348 -9.598 4.797 1.00 97.81 94 HIS A C 1
ATOM 727 O O . HIS A 1 94 ? -3.110 -9.192 5.669 1.00 97.81 94 HIS A O 1
ATOM 733 N N . ASP A 1 95 ? -1.330 -10.417 5.074 1.00 96.62 95 ASP A N 1
ATOM 734 C CA . ASP A 1 95 ? -1.073 -10.981 6.404 1.00 96.62 95 ASP A CA 1
ATOM 735 C C . ASP A 1 95 ? -0.780 -9.905 7.475 1.00 96.62 95 ASP A C 1
ATOM 737 O O . ASP A 1 95 ? -0.872 -10.180 8.673 1.00 96.62 95 ASP A O 1
ATOM 741 N N . LEU A 1 96 ? -0.441 -8.670 7.076 1.00 96.19 96 LEU A N 1
ATOM 742 C CA . LEU A 1 96 ? -0.230 -7.544 7.997 1.00 96.19 96 LEU A CA 1
ATOM 743 C C . LEU A 1 96 ? -1.535 -6.808 8.351 1.00 96.19 96 LEU A C 1
ATOM 745 O O . LEU A 1 96 ? -1.518 -6.000 9.282 1.00 96.19 96 LEU A O 1
ATOM 749 N N . GLY A 1 97 ? -2.648 -7.062 7.650 1.00 95.94 97 GLY A N 1
ATOM 750 C CA . GLY A 1 97 ? -3.945 -6.439 7.942 1.00 95.94 97 GLY A CA 1
ATOM 751 C C . GLY A 1 97 ? -4.874 -6.191 6.744 1.00 95.94 97 GLY A C 1
ATOM 752 O O . GLY A 1 97 ? -6.038 -6.579 6.831 1.00 95.94 97 GLY A O 1
ATOM 753 N N . PRO A 1 98 ? -4.409 -5.545 5.655 1.00 97.88 98 PRO A N 1
ATOM 754 C CA . PRO A 1 98 ? -5.253 -5.157 4.528 1.00 97.88 98 PRO A CA 1
ATOM 755 C C . PRO A 1 98 ? -5.999 -6.336 3.907 1.00 97.88 98 PRO A C 1
ATOM 757 O O . PRO A 1 98 ? -5.401 -7.351 3.551 1.00 97.88 98 PRO A O 1
ATOM 760 N N . GLN A 1 99 ? -7.309 -6.186 3.728 1.00 97.25 99 GLN A N 1
ATOM 761 C CA . GLN A 1 99 ? -8.161 -7.207 3.115 1.00 97.25 99 GLN A CA 1
ATOM 762 C C . GLN A 1 99 ? -7.903 -7.312 1.610 1.00 97.25 99 GLN A C 1
ATOM 764 O O . GLN A 1 99 ? -7.882 -8.417 1.068 1.00 97.25 99 GLN A O 1
ATOM 769 N N . GLU A 1 100 ? -7.629 -6.176 0.965 1.00 98.50 100 GLU A N 1
ATOM 770 C CA . GLU A 1 100 ? -7.265 -6.101 -0.446 1.00 98.50 100 GLU A CA 1
ATOM 771 C C . GLU A 1 100 ? -5.884 -5.463 -0.626 1.00 98.50 100 GLU A C 1
ATOM 773 O O . GLU A 1 100 ? -5.521 -4.486 0.037 1.00 98.50 100 GLU A O 1
ATOM 778 N N . VAL A 1 101 ? -5.103 -6.009 -1.556 1.00 98.69 101 VAL A N 1
ATOM 779 C CA . VAL A 1 101 ? -3.783 -5.485 -1.913 1.00 98.69 101 VAL A CA 1
ATOM 780 C C . VAL A 1 101 ? -3.712 -5.250 -3.412 1.00 98.69 101 VAL A C 1
ATOM 782 O O . VAL A 1 101 ? -3.918 -6.175 -4.194 1.00 98.69 101 VAL A O 1
ATOM 785 N N . VAL A 1 102 ? -3.362 -4.030 -3.812 1.00 98.62 102 VAL A N 1
ATOM 786 C CA . VAL A 1 102 ? -3.156 -3.631 -5.208 1.00 98.62 102 VAL A CA 1
ATOM 787 C C . VAL A 1 102 ? -1.669 -3.383 -5.439 1.00 98.62 102 VAL A C 1
ATOM 789 O O . VAL A 1 102 ? -1.054 -2.551 -4.773 1.00 98.62 102 VAL A O 1
ATOM 792 N N . ILE A 1 103 ? -1.072 -4.071 -6.409 1.00 98.62 103 ILE A N 1
ATOM 793 C CA . ILE A 1 103 ? 0.332 -3.902 -6.787 1.00 98.62 103 ILE A CA 1
ATOM 794 C C . ILE A 1 103 ? 0.419 -3.507 -8.253 1.00 98.62 103 ILE A C 1
ATOM 796 O O . ILE A 1 103 ? 0.202 -4.321 -9.146 1.00 98.62 103 ILE A O 1
ATOM 800 N N . THR A 1 104 ? 0.796 -2.260 -8.524 1.00 98.19 104 THR A N 1
ATOM 801 C CA . THR A 1 104 ? 1.080 -1.831 -9.902 1.00 98.19 104 THR A CA 1
ATOM 802 C C . THR A 1 104 ? 2.517 -2.164 -10.288 1.00 98.19 104 THR A C 1
ATOM 804 O O . THR A 1 104 ? 3.450 -1.931 -9.521 1.00 98.19 104 THR A O 1
ATOM 807 N N . HIS A 1 105 ? 2.732 -2.632 -11.509 1.00 96.31 105 HIS A N 1
ATOM 808 C CA . HIS A 1 105 ? 4.065 -2.854 -12.064 1.00 96.31 105 HIS A CA 1
ATOM 809 C C . HIS A 1 105 ? 4.188 -2.187 -13.438 1.00 96.31 105 HIS A C 1
ATOM 811 O O . HIS A 1 105 ? 3.419 -1.292 -13.798 1.00 96.31 105 HIS A O 1
ATOM 817 N N . ARG A 1 106 ? 5.250 -2.514 -14.180 1.00 93.12 106 ARG A N 1
ATOM 818 C CA . ARG A 1 106 ? 5.516 -1.907 -15.490 1.00 93.12 106 ARG A CA 1
ATOM 819 C C . ARG A 1 106 ? 4.416 -2.223 -16.504 1.00 93.12 106 ARG A C 1
ATOM 821 O O . ARG A 1 106 ? 4.000 -1.317 -17.220 1.00 93.12 106 ARG A O 1
ATOM 828 N N . ASP A 1 107 ? 3.981 -3.476 -16.531 1.00 94.19 107 ASP A N 1
ATOM 829 C CA . ASP A 1 107 ? 3.169 -4.039 -17.611 1.00 94.19 107 ASP A CA 1
ATOM 830 C C . ASP A 1 107 ? 1.686 -4.171 -17.247 1.00 94.19 107 ASP A C 1
ATOM 832 O O . ASP A 1 107 ? 0.894 -4.576 -18.091 1.00 94.19 107 ASP A O 1
ATOM 836 N N . GLY A 1 108 ? 1.302 -3.836 -16.014 1.00 97.12 108 GLY A N 1
ATOM 837 C CA . GLY A 1 108 ? -0.035 -4.100 -15.501 1.00 97.12 108 GLY A CA 1
ATOM 838 C C . GLY A 1 108 ? -0.180 -3.858 -14.004 1.00 97.12 108 GLY A C 1
ATOM 839 O O . GLY A 1 108 ? 0.606 -3.124 -13.386 1.00 97.12 108 GLY A O 1
ATOM 840 N N . LEU A 1 109 ? -1.187 -4.503 -13.429 1.00 97.75 109 LEU A N 1
ATOM 841 C CA . LEU A 1 109 ? -1.415 -4.564 -11.996 1.00 97.75 109 LEU A CA 1
ATOM 842 C C . LEU A 1 109 ? -1.842 -5.968 -11.554 1.00 97.75 109 LEU A C 1
ATOM 844 O O . LEU A 1 109 ? -2.454 -6.715 -12.314 1.00 97.75 109 LEU A O 1
ATOM 848 N N . LEU A 1 110 ? -1.551 -6.27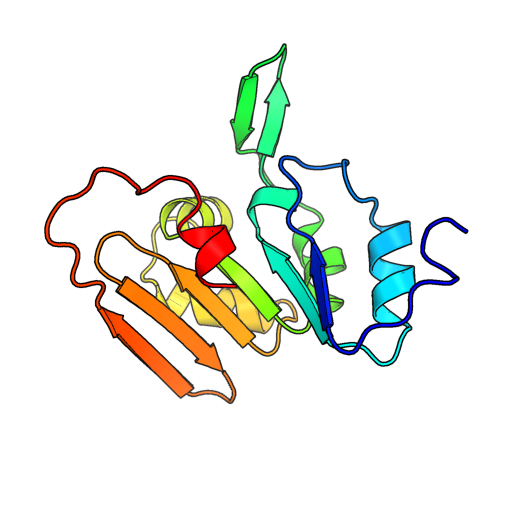4 -10.295 1.00 98.62 110 LEU A N 1
ATOM 849 C CA . LEU A 1 110 ? -2.015 -7.453 -9.577 1.00 98.62 110 LEU A CA 1
ATOM 850 C C . LEU A 1 110 ? -2.888 -6.995 -8.406 1.00 98.62 110 LEU A C 1
ATOM 852 O O . LEU A 1 110 ? -2.467 -6.139 -7.630 1.00 98.62 110 LEU A O 1
ATOM 856 N N . VAL A 1 111 ? -4.067 -7.584 -8.253 1.00 98.69 111 VAL A N 1
ATOM 857 C CA . VAL A 1 111 ? -4.923 -7.449 -7.073 1.00 98.69 111 VAL A CA 1
ATOM 858 C C . VAL A 1 111 ? -4.969 -8.786 -6.350 1.00 98.69 111 VAL A C 1
ATOM 860 O O . VAL A 1 111 ? -5.166 -9.827 -6.976 1.00 98.69 111 VAL A O 1
ATOM 863 N N . TYR A 1 112 ? -4.806 -8.754 -5.033 1.00 98.75 112 TYR A N 1
ATOM 864 C CA . TYR A 1 112 ? -5.098 -9.876 -4.153 1.00 98.75 112 TYR A CA 1
ATOM 865 C C . TYR A 1 112 ? -6.258 -9.503 -3.236 1.00 98.75 112 TYR A C 1
ATOM 867 O O . TYR A 1 112 ? -6.140 -8.559 -2.457 1.00 98.75 112 TYR A O 1
ATOM 875 N N . ALA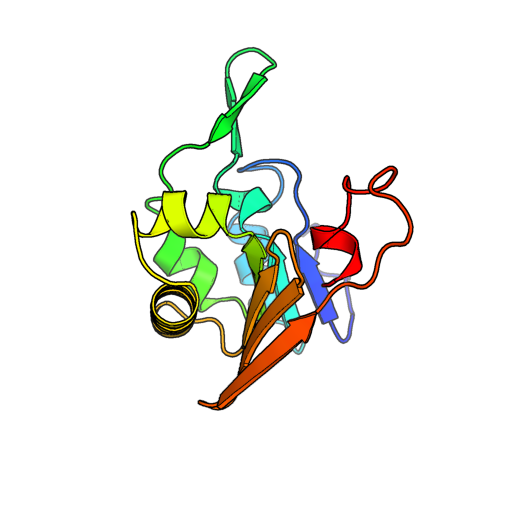 A 1 113 ? -7.371 -10.222 -3.361 1.00 98.31 113 ALA A N 1
ATOM 876 C CA . ALA A 1 113 ? -8.605 -9.974 -2.621 1.00 98.31 113 ALA A CA 1
ATOM 877 C C . ALA A 1 113 ? -9.378 -11.286 -2.451 1.00 98.31 113 ALA A C 1
ATOM 879 O O . ALA A 1 113 ? -9.395 -12.121 -3.360 1.00 98.31 113 ALA A O 1
ATOM 880 N N . ASP A 1 114 ? -9.998 -11.486 -1.287 1.00 95.69 114 ASP A N 1
ATOM 881 C CA . ASP A 1 114 ? -10.794 -12.681 -0.966 1.00 95.69 114 ASP A CA 1
ATOM 882 C C . ASP A 1 114 ? -10.068 -14.011 -1.254 1.00 95.69 114 ASP A C 1
ATOM 884 O O . ASP A 1 114 ? -10.656 -14.980 -1.735 1.00 95.69 114 ASP A O 1
ATOM 888 N N . GLY A 1 115 ? -8.753 -14.055 -1.014 1.00 96.38 115 GLY A N 1
ATOM 889 C CA . GLY A 1 115 ? -7.915 -15.234 -1.269 1.00 96.38 115 GLY A CA 1
ATOM 890 C C . GLY A 1 115 ? -7.609 -15.515 -2.746 1.00 96.38 115 GLY A C 1
ATOM 891 O O . GLY A 1 115 ? -6.967 -16.521 -3.051 1.00 96.38 115 GLY A O 1
ATOM 892 N N . ASN A 1 116 ? -8.034 -14.640 -3.659 1.00 98.44 116 ASN A N 1
ATOM 893 C CA . ASN A 1 116 ? -7.872 -14.784 -5.102 1.00 98.44 116 ASN A CA 1
ATOM 894 C C . ASN A 1 116 ? -6.932 -13.721 -5.677 1.00 98.44 116 ASN A C 1
ATOM 896 O O . ASN A 1 116 ? -6.790 -12.627 -5.132 1.00 98.44 116 ASN A O 1
ATOM 900 N N . PHE A 1 117 ? -6.308 -14.055 -6.807 1.00 98.69 117 PHE A N 1
ATOM 901 C CA . PHE A 1 117 ? -5.469 -13.142 -7.577 1.00 98.69 117 PHE A CA 1
ATOM 902 C C . PHE A 1 117 ? -6.169 -12.720 -8.863 1.00 98.69 117 PHE A C 1
ATOM 904 O O . PHE A 1 117 ? -6.690 -13.564 -9.592 1.00 98.69 117 PHE A O 1
ATOM 911 N N . TYR A 1 118 ? -6.105 -11.428 -9.160 1.00 98.44 118 TYR A N 1
ATOM 912 C CA . TYR A 1 118 ? -6.605 -10.830 -10.391 1.00 98.44 118 TYR A CA 1
ATOM 913 C C . TYR A 1 118 ? -5.476 -10.018 -11.013 1.00 98.44 118 TYR A C 1
ATOM 915 O O . TYR A 1 118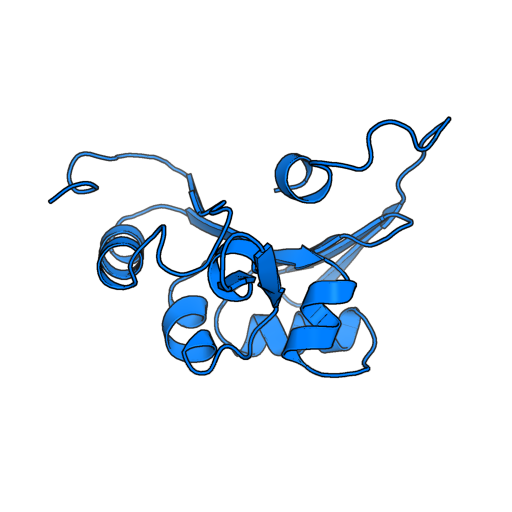 ? -4.926 -9.132 -10.365 1.00 98.44 118 TYR A O 1
ATOM 923 N N . GLU A 1 119 ? -5.096 -10.325 -12.248 1.00 97.94 119 GLU A N 1
ATOM 924 C CA . GLU A 1 119 ? -3.988 -9.656 -12.930 1.00 97.94 119 GLU A CA 1
ATOM 925 C C . GLU A 1 119 ? -4.475 -9.088 -14.257 1.00 97.94 119 GLU A C 1
ATOM 927 O O . GLU A 1 119 ? -5.115 -9.791 -15.037 1.00 97.94 119 GLU A O 1
ATOM 932 N N . GLU A 1 120 ? -4.153 -7.824 -14.517 1.00 97.69 120 GLU A N 1
ATOM 933 C CA . GLU A 1 120 ? -4.526 -7.142 -15.753 1.00 97.69 120 GLU A CA 1
ATOM 934 C C . GLU A 1 120 ? -3.359 -6.356 -16.330 1.00 97.69 120 GLU A C 1
ATOM 936 O O . GLU A 1 120 ? -2.546 -5.781 -15.603 1.00 97.69 120 GLU A O 1
ATOM 941 N N . LYS A 1 121 ? -3.283 -6.313 -17.663 1.00 97.25 121 LYS A N 1
ATOM 942 C CA . LYS A 1 121 ? -2.199 -5.632 -18.379 1.00 97.25 121 LYS A CA 1
ATOM 943 C C . LYS A 1 121 ? -2.564 -4.197 -18.730 1.00 97.25 121 LYS A C 1
ATOM 945 O O . LYS A 1 121 ? -3.692 -3.887 -19.104 1.00 97.25 121 LYS A O 1
ATOM 950 N N . PHE A 1 122 ? -1.564 -3.323 -18.709 1.00 95.44 122 PHE A N 1
ATOM 951 C CA . PHE A 1 122 ? -1.662 -2.010 -19.329 1.00 95.44 122 PHE A CA 1
ATOM 952 C C . PHE A 1 122 ? -1.345 -2.111 -20.823 1.00 95.44 122 PHE A C 1
ATOM 954 O O . PHE A 1 122 ? -0.379 -2.756 -21.226 1.00 95.44 122 PHE A O 1
ATOM 961 N N . PHE A 1 123 ? -2.116 -1.395 -21.643 1.00 94.38 123 PHE A N 1
ATOM 962 C CA . PHE A 1 123 ? -1.934 -1.342 -23.098 1.00 94.38 123 PHE A CA 1
ATOM 963 C C . PHE A 1 123 ? -1.634 0.089 -23.584 1.00 94.38 123 PHE A C 1
ATOM 965 O O . PHE A 1 123 ? -2.398 0.646 -24.379 1.00 94.38 123 PHE A O 1
ATOM 972 N N . PRO A 1 124 ? -0.559 0.743 -23.095 1.00 90.75 124 PRO A N 1
ATOM 973 C CA . PRO A 1 124 ? -0.214 2.080 -23.551 1.00 90.75 124 PRO A CA 1
ATOM 974 C C . PRO A 1 124 ? 0.298 2.030 -24.994 1.00 90.75 124 PRO A C 1
ATOM 976 O O . PRO A 1 124 ? 1.118 1.182 -25.343 1.00 90.75 124 PRO A O 1
ATOM 979 N N . LYS A 1 125 ? -0.131 2.983 -25.828 1.00 90.25 125 LYS A N 1
ATOM 980 C CA . LYS A 1 125 ? 0.503 3.206 -27.139 1.00 90.25 125 LYS A CA 1
ATOM 981 C C . LYS A 1 125 ? 1.921 3.764 -26.977 1.00 90.25 125 LYS A C 1
ATOM 983 O O . LYS A 1 125 ? 2.814 3.385 -27.722 1.00 90.25 125 LYS A O 1
ATOM 988 N N . GLU A 1 126 ? 2.118 4.628 -25.978 1.00 90.50 126 GLU A N 1
ATOM 989 C CA . GLU A 1 126 ? 3.390 5.276 -25.643 1.00 90.50 126 GLU A CA 1
ATOM 990 C C . GLU A 1 126 ? 3.516 5.471 -24.121 1.00 90.50 126 GLU A C 1
ATOM 992 O O . GLU A 1 126 ? 2.514 5.631 -23.419 1.00 90.50 126 GLU A O 1
ATOM 997 N N . ILE A 1 127 ? 4.746 5.497 -23.594 1.00 86.81 127 ILE A N 1
ATOM 998 C CA . ILE A 1 127 ? 5.026 5.684 -22.158 1.00 86.81 127 ILE A CA 1
ATOM 999 C C . ILE A 1 127 ? 5.418 7.145 -21.893 1.00 86.81 127 ILE A C 1
ATOM 1001 O O . ILE A 1 127 ? 6.568 7.447 -21.587 1.00 86.81 127 ILE A O 1
ATOM 1005 N N . ILE A 1 128 ? 4.454 8.058 -22.028 1.00 89.00 128 ILE A N 1
ATOM 1006 C CA . ILE A 1 128 ? 4.653 9.496 -21.756 1.00 89.00 128 ILE A CA 1
ATOM 1007 C C . ILE A 1 128 ? 4.114 9.876 -20.364 1.00 89.00 128 ILE A C 1
ATOM 1009 O O . ILE A 1 128 ? 4.738 10.647 -19.643 1.00 89.00 128 ILE A O 1
ATOM 1013 N N . GLY A 1 129 ? 2.987 9.290 -19.946 1.00 87.38 129 GLY A N 1
ATOM 1014 C CA . GLY A 1 129 ? 2.265 9.639 -18.713 1.00 87.38 129 GLY A CA 1
ATOM 1015 C C . GLY A 1 129 ? 2.422 8.638 -17.567 1.00 87.38 129 GLY A C 1
ATOM 1016 O O . GLY A 1 129 ? 1.440 8.306 -16.918 1.00 87.38 129 GLY A O 1
ATOM 1017 N N . ARG A 1 130 ? 3.624 8.089 -17.332 1.00 89.81 130 ARG A N 1
ATOM 1018 C CA . ARG A 1 130 ? 3.817 7.078 -16.268 1.00 89.81 130 ARG A CA 1
ATOM 1019 C C . ARG A 1 130 ? 3.552 7.639 -14.861 1.00 89.81 130 ARG A C 1
ATOM 1021 O O . ARG A 1 130 ? 3.098 6.899 -13.988 1.00 89.81 130 ARG A O 1
ATOM 1028 N N . SER A 1 131 ? 3.902 8.899 -14.622 1.00 90.94 131 SER A N 1
ATOM 1029 C CA . SER A 1 131 ? 3.715 9.552 -13.322 1.00 90.94 131 SER A CA 1
ATOM 1030 C C . SER A 1 131 ? 2.232 9.614 -12.957 1.00 90.94 131 SER A C 1
ATOM 1032 O O . SER A 1 131 ? 1.411 9.942 -13.806 1.00 90.94 131 SER A O 1
ATOM 1034 N N . GLY A 1 132 ? 1.894 9.288 -11.707 1.00 92.06 132 GLY A N 1
ATOM 1035 C CA . GLY A 1 132 ? 0.504 9.222 -11.236 1.00 92.06 132 GLY A CA 1
ATOM 1036 C C . GLY A 1 132 ? -0.228 7.919 -11.575 1.00 92.06 132 GLY A C 1
ATOM 1037 O O . GLY A 1 132 ? -1.390 7.768 -11.214 1.00 92.06 132 GLY A O 1
ATOM 1038 N N . ARG A 1 133 ? 0.421 6.942 -12.230 1.00 94.88 133 ARG A N 1
ATOM 1039 C CA . ARG A 1 133 ? -0.197 5.638 -12.533 1.00 94.88 133 ARG A CA 1
ATOM 1040 C C . ARG A 1 133 ? -0.740 4.938 -11.288 1.00 94.88 133 ARG A C 1
ATOM 1042 O O . ARG A 1 133 ? -1.827 4.383 -11.355 1.00 94.88 133 ARG A O 1
ATOM 1049 N N . GLY A 1 134 ? 0.028 4.939 -10.197 1.00 93.88 134 GLY A N 1
ATOM 1050 C CA . GLY A 1 134 ? -0.387 4.329 -8.932 1.00 93.88 134 GLY A CA 1
ATOM 1051 C C . GLY A 1 134 ? -1.655 4.983 -8.393 1.00 93.88 134 GLY A C 1
ATOM 1052 O O . GLY A 1 134 ? -2.647 4.288 -8.209 1.00 93.88 134 GLY A O 1
ATOM 1053 N N . ASP A 1 135 ? -1.632 6.311 -8.277 1.00 94.25 135 ASP A N 1
ATOM 1054 C CA . ASP A 1 135 ? -2.758 7.123 -7.797 1.00 94.25 135 ASP A CA 1
ATOM 1055 C C . ASP A 1 135 ? -3.992 7.041 -8.706 1.00 94.25 135 ASP A C 1
ATOM 1057 O O . ASP A 1 135 ? -5.114 7.172 -8.244 1.00 94.25 135 ASP A O 1
ATOM 1061 N N . THR A 1 136 ? -3.804 6.817 -10.010 1.00 94.94 136 THR A N 1
ATOM 1062 C CA . THR A 1 136 ? -4.915 6.631 -10.961 1.00 94.94 136 THR A CA 1
ATOM 1063 C C . THR A 1 136 ? -5.561 5.248 -10.829 1.00 94.94 136 THR A C 1
ATOM 1065 O O . THR A 1 136 ? -6.713 5.076 -11.216 1.00 94.94 136 THR A O 1
ATOM 1068 N N . CYS A 1 137 ? -4.817 4.247 -10.348 1.00 94.38 137 CYS A N 1
ATOM 1069 C CA . CYS A 1 137 ? -5.311 2.873 -10.221 1.00 94.38 137 CYS A CA 1
ATOM 1070 C C . CYS A 1 137 ? -6.050 2.602 -8.904 1.00 94.38 137 CYS A C 1
ATOM 1072 O O . CYS A 1 137 ? -6.712 1.569 -8.826 1.00 94.38 137 CYS A O 1
ATOM 1074 N N . ILE A 1 138 ? -5.877 3.445 -7.880 1.00 90.56 138 ILE A N 1
ATOM 1075 C CA . ILE A 1 138 ? -6.464 3.260 -6.542 1.00 90.56 138 ILE A CA 1
ATOM 1076 C C . ILE A 1 138 ? -7.779 4.025 -6.375 1.00 90.56 138 ILE A C 1
ATOM 1078 O O . ILE A 1 138 ? -7.911 5.127 -6.952 1.00 90.56 138 ILE A O 1
#